Protein AF-A0A7Y0SPV7-F1 (afdb_monomer_lite)

Organism: Vibrio parahaemolyticus (NCBI:txid670)

Foldseek 3Di:
DVVVCCVVVNDPPPDDCPDPVNVVVVLLVVLLVCLVPVDDEPQQWHQDPLGATWGADNPPRDTDPPDADPSCNRQSNSVVVVGDRDDDDDDPDDDDPVRVQVVDPDDD

Sequence (108 aa):
VEELLVKNGLMEEGDTLYSPTNISMLHHVNAALRAHVLFERNVDYIVTDEGEVVIVDEHTGRTMPGRRWSEGLHQAVEAKEGVKIQNENQTLASITFQNYFRLYEKLS

Radius of gyration: 19.44 Å; chains: 1; bounding box: 38×53×41 Å

Secondary structure (DSSP, 8-state):
-HHHHHHTTSS-TT--TTSGGGHHHHHHHHHHHHHHHT--BTTTEEE-TTS-EEEEPTTT--EETT---TTTHHHHHHHHTTPPPPPP--------HHHHHTTSS---

pLDDT: mean 88.66, std 5.95, range [68.5, 95.31]

Structure (mmCIF, N/CA/C/O backbone):
data_AF-A0A7Y0SPV7-F1
#
_entry.id   AF-A0A7Y0SPV7-F1
#
loop_
_atom_site.group_PDB
_atom_site.id
_atom_site.type_symbol
_atom_site.label_atom_id
_atom_site.label_alt_id
_atom_site.label_comp_id
_atom_site.label_asym_id
_atom_site.label_entity_id
_atom_site.label_seq_id
_atom_site.pdbx_PDB_ins_code
_atom_site.Cartn_x
_atom_site.Cartn_y
_atom_site.Cartn_z
_atom_site.occupancy
_atom_site.B_iso_or_equiv
_atom_site.auth_seq_id
_atom_site.auth_comp_id
_atom_site.auth_asym_id
_atom_site.auth_atom_id
_atom_site.pdbx_PDB_model_num
ATOM 1 N N . VAL A 1 1 ? -7.628 12.216 12.191 1.00 78.19 1 VAL A N 1
ATOM 2 C CA . VAL A 1 1 ? -7.838 11.047 11.298 1.00 78.19 1 VAL A CA 1
ATOM 3 C C . VAL A 1 1 ? -8.890 10.116 11.874 1.00 78.19 1 VAL A C 1
ATOM 5 O O . VAL A 1 1 ? -9.833 9.816 11.163 1.00 78.19 1 VAL A O 1
ATOM 8 N N . GLU A 1 2 ? -8.802 9.743 13.151 1.00 82.75 2 GLU A N 1
ATOM 9 C CA . GLU A 1 2 ? -9.795 8.885 13.828 1.00 82.75 2 GLU A CA 1
ATOM 10 C C . GLU A 1 2 ? -11.228 9.431 13.748 1.00 82.75 2 GLU A C 1
ATOM 12 O O . GLU A 1 2 ? -12.109 8.737 13.259 1.00 82.75 2 GLU A O 1
ATOM 17 N N . GLU A 1 3 ? -11.448 10.712 14.068 1.00 84.50 3 GLU A N 1
ATOM 18 C CA . GLU A 1 3 ? -12.769 11.356 13.916 1.00 84.50 3 GLU A CA 1
ATOM 19 C C . GLU A 1 3 ? -13.330 11.265 12.485 1.00 84.50 3 GLU A C 1
ATOM 21 O O . GLU A 1 3 ? -14.528 11.084 12.279 1.00 84.50 3 GLU A O 1
ATOM 26 N N . LEU A 1 4 ? -12.457 11.371 11.477 1.00 85.00 4 LEU A N 1
ATOM 27 C CA . LEU A 1 4 ? -12.832 11.238 10.069 1.00 85.00 4 LEU A CA 1
ATOM 28 C C . LEU A 1 4 ? -13.225 9.797 9.732 1.00 85.00 4 LEU A C 1
ATOM 30 O O . LEU A 1 4 ? -14.169 9.595 8.975 1.00 85.00 4 LEU A O 1
ATOM 34 N N . LEU A 1 5 ? -12.526 8.806 10.285 1.00 85.06 5 LEU A N 1
ATOM 35 C CA . LEU A 1 5 ? -12.833 7.391 10.077 1.00 85.06 5 LEU A CA 1
ATOM 36 C C . LEU A 1 5 ? -14.168 7.013 10.722 1.00 85.06 5 LEU A C 1
ATOM 38 O O . LEU A 1 5 ? -14.994 6.384 10.065 1.00 85.06 5 LEU A O 1
ATOM 42 N N . VAL A 1 6 ? -14.420 7.482 11.946 1.00 86.56 6 VAL A N 1
ATOM 43 C CA . VAL A 1 6 ? -15.70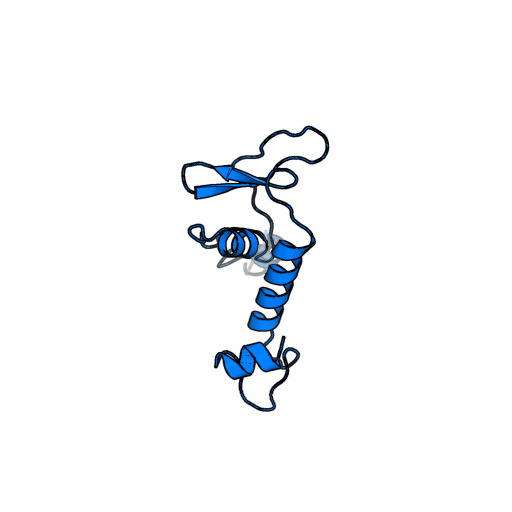3 7.301 12.641 1.00 86.56 6 VAL A CA 1
ATOM 44 C C . VAL A 1 6 ? -16.840 7.952 11.851 1.00 86.56 6 VAL A C 1
ATOM 46 O O . VAL A 1 6 ? -17.844 7.310 11.554 1.00 86.56 6 VAL A O 1
ATOM 49 N N . LYS A 1 7 ? -16.655 9.198 11.392 1.00 87.50 7 LYS A N 1
ATOM 50 C CA . LYS A 1 7 ? -17.661 9.912 10.588 1.00 87.50 7 LYS A CA 1
ATOM 51 C C . LYS A 1 7 ? -18.014 9.197 9.278 1.00 87.50 7 LYS A C 1
ATOM 53 O O . LYS A 1 7 ? -19.143 9.313 8.810 1.00 87.50 7 LYS A O 1
ATOM 58 N N . ASN A 1 8 ? -17.058 8.492 8.674 1.00 86.56 8 ASN A N 1
ATOM 59 C CA . ASN A 1 8 ? -17.271 7.721 7.446 1.00 86.56 8 ASN A CA 1
ATOM 60 C C . ASN A 1 8 ? -17.722 6.270 7.711 1.00 86.56 8 ASN A C 1
ATOM 62 O O . ASN A 1 8 ? -17.833 5.496 6.764 1.00 86.56 8 ASN A O 1
ATOM 66 N N . GLY A 1 9 ? -17.985 5.893 8.969 1.00 84.62 9 GLY A N 1
ATOM 67 C CA . GLY A 1 9 ? -18.444 4.552 9.343 1.00 84.62 9 GLY A CA 1
ATOM 68 C C . GLY A 1 9 ? -17.380 3.461 9.201 1.00 84.62 9 GLY A C 1
ATOM 69 O O . GLY A 1 9 ? -17.719 2.286 9.106 1.00 84.62 9 GLY A O 1
ATOM 70 N N . LEU A 1 10 ? -16.100 3.841 9.154 1.00 82.94 10 LEU A N 1
ATOM 71 C CA . LEU A 1 10 ? -14.965 2.920 9.034 1.00 82.94 10 LEU A CA 1
ATOM 72 C C . LEU A 1 10 ? -14.437 2.449 10.402 1.00 82.94 10 LEU A C 1
ATOM 74 O O . LEU A 1 10 ? -13.592 1.563 10.450 1.00 82.94 10 LEU A O 1
ATOM 78 N N . MET A 1 11 ? -14.909 3.045 11.501 1.00 85.00 11 MET A N 1
ATOM 79 C CA . MET A 1 11 ? -14.525 2.722 12.879 1.00 85.00 11 MET A CA 1
ATOM 80 C C . MET A 1 11 ? -15.682 3.027 13.837 1.00 85.00 11 MET A C 1
ATOM 82 O O . MET A 1 11 ? -16.467 3.939 13.570 1.00 85.00 11 MET A O 1
ATOM 86 N N . GLU A 1 12 ? -15.792 2.276 14.934 1.00 82.69 12 GLU A N 1
ATOM 87 C CA . GLU A 1 12 ? -16.828 2.481 15.954 1.00 82.69 12 GLU A CA 1
ATOM 88 C C . GLU A 1 12 ? -16.547 3.707 16.839 1.00 82.69 12 GLU A C 1
ATOM 90 O O . GLU A 1 12 ? -15.397 4.082 17.086 1.00 82.69 12 GLU A O 1
ATOM 95 N N . GLU A 1 13 ? -17.612 4.337 17.341 1.00 76.12 13 GLU A N 1
ATOM 96 C CA . GLU A 1 13 ? -17.501 5.447 18.289 1.00 76.12 13 GLU A CA 1
ATOM 97 C C . GLU A 1 13 ? -16.892 4.967 19.616 1.00 76.12 13 GLU A C 1
ATOM 99 O O . GLU A 1 13 ? -17.453 4.120 20.308 1.00 76.12 13 GLU A O 1
ATOM 104 N N . GLY A 1 14 ? -15.741 5.539 19.985 1.00 77.94 14 GLY A N 1
ATOM 105 C CA . GLY A 1 14 ? -15.015 5.203 21.215 1.00 77.94 14 GLY A CA 1
ATOM 106 C C . GLY A 1 14 ? -13.918 4.148 21.048 1.00 77.94 14 GLY A C 1
ATOM 107 O O . GLY A 1 14 ? -13.206 3.878 22.017 1.00 77.94 14 GLY A O 1
ATOM 108 N N . ASP A 1 15 ? -13.743 3.591 19.846 1.00 80.94 15 ASP A N 1
ATOM 109 C CA . ASP A 1 15 ? -12.602 2.735 19.514 1.00 80.94 15 ASP A CA 1
ATOM 110 C C . ASP A 1 15 ? -11.384 3.575 19.072 1.00 80.94 15 ASP A C 1
ATOM 112 O O . ASP A 1 15 ? -11.496 4.757 18.740 1.00 80.94 15 ASP A O 1
ATOM 116 N N . THR A 1 16 ? -10.195 2.973 19.096 1.00 85.00 16 THR A N 1
ATOM 117 C CA . THR A 1 16 ? -8.928 3.630 18.734 1.00 85.00 16 THR A CA 1
ATOM 118 C C . THR A 1 16 ? -8.236 2.893 17.593 1.00 85.00 16 THR A C 1
ATOM 120 O O . THR A 1 16 ? -8.370 1.674 17.451 1.00 85.00 16 THR A O 1
ATOM 123 N N . LEU A 1 17 ? -7.410 3.591 16.806 1.00 81.12 17 LEU A N 1
ATOM 124 C CA . LEU A 1 17 ? -6.629 2.948 15.737 1.00 81.12 17 LEU A CA 1
ATOM 125 C C . LEU A 1 17 ? -5.638 1.893 16.240 1.00 81.12 17 LEU A C 1
ATOM 127 O O . LEU A 1 17 ? -5.236 1.015 15.482 1.00 81.12 17 LEU A O 1
ATOM 131 N N . TYR A 1 18 ? -5.228 1.986 17.503 1.00 85.06 18 TYR A N 1
ATOM 132 C CA . TYR A 1 18 ? -4.277 1.062 18.119 1.00 85.06 18 TYR A CA 1
ATOM 133 C C . TYR A 1 18 ? -4.941 -0.182 18.721 1.00 85.06 18 TYR A C 1
ATOM 135 O O . TYR A 1 18 ? -4.245 -1.053 19.245 1.00 85.06 18 TYR A O 1
ATOM 143 N N . SER A 1 19 ? -6.269 -0.286 18.644 1.00 86.94 19 SER A N 1
ATOM 144 C CA . SER A 1 19 ? -6.992 -1.486 19.054 1.00 86.94 19 SER A CA 1
ATOM 145 C C . SER A 1 19 ? -6.616 -2.685 18.167 1.00 86.94 19 SER A C 1
ATOM 147 O O . SER A 1 19 ? -6.446 -2.516 16.954 1.00 86.94 19 SER A O 1
ATOM 149 N N . PRO A 1 20 ? -6.510 -3.915 18.713 1.00 83.38 20 PRO A N 1
ATOM 150 C CA . PRO A 1 20 ? -6.192 -5.112 17.933 1.00 83.38 20 PRO A CA 1
ATOM 151 C C . PRO A 1 20 ? -7.130 -5.363 16.744 1.00 83.38 20 PRO A C 1
ATOM 153 O O . PRO A 1 20 ? -6.708 -5.917 15.731 1.00 83.38 20 PRO A O 1
ATOM 156 N N . THR A 1 21 ? -8.389 -4.932 16.849 1.00 84.00 21 THR A N 1
ATOM 157 C CA . THR A 1 21 ? -9.399 -5.010 15.782 1.00 84.00 21 THR A CA 1
ATOM 158 C C . THR A 1 21 ? -9.066 -4.112 14.590 1.00 84.00 21 THR A C 1
ATOM 160 O O . THR A 1 21 ? -9.393 -4.457 13.456 1.00 84.00 21 THR A O 1
ATOM 163 N N . ASN A 1 22 ? -8.348 -3.009 14.820 1.00 85.94 22 ASN A N 1
ATOM 164 C CA . ASN A 1 22 ? -8.091 -1.961 13.832 1.00 85.94 22 ASN A CA 1
ATOM 165 C C . ASN A 1 22 ? -6.670 -1.991 13.252 1.00 85.94 22 ASN A C 1
ATOM 167 O O . ASN A 1 22 ? -6.316 -1.108 12.474 1.00 85.94 22 ASN A O 1
ATOM 171 N N . ILE A 1 23 ? -5.859 -3.013 13.556 1.00 86.62 23 ILE A N 1
ATOM 172 C CA . ILE A 1 23 ? -4.462 -3.106 13.086 1.00 86.62 23 ILE A CA 1
ATOM 173 C C . ILE A 1 23 ? -4.367 -3.018 11.554 1.00 86.62 23 ILE A C 1
ATOM 175 O O . ILE A 1 23 ? -3.503 -2.319 11.024 1.00 86.62 23 ILE A O 1
ATOM 179 N N . SER A 1 24 ? -5.271 -3.684 10.827 1.00 87.06 24 SER A N 1
ATOM 180 C CA . SER A 1 24 ? -5.313 -3.608 9.359 1.00 87.06 24 SER A CA 1
ATOM 181 C C . SER A 1 24 ? -5.656 -2.196 8.872 1.00 87.06 24 SER A C 1
ATOM 183 O O . SER A 1 24 ? -5.004 -1.683 7.963 1.00 87.06 24 SER A O 1
ATOM 185 N N . MET A 1 25 ? -6.615 -1.525 9.515 1.00 88.19 25 MET A N 1
ATOM 186 C CA . MET A 1 25 ? -6.974 -0.146 9.179 1.00 88.19 25 MET A CA 1
ATOM 187 C C . MET A 1 25 ? -5.814 0.817 9.451 1.00 88.19 25 MET A C 1
ATOM 189 O O . MET A 1 25 ? -5.484 1.636 8.596 1.00 88.19 25 MET A O 1
ATOM 193 N N . LEU A 1 26 ? -5.147 0.682 10.598 1.00 90.19 26 LEU A N 1
ATOM 194 C CA . LEU A 1 26 ? -3.953 1.451 10.938 1.00 90.19 26 LEU A CA 1
ATOM 195 C C . LEU A 1 26 ? -2.849 1.263 9.890 1.00 90.19 26 LEU A C 1
ATOM 197 O O . LEU A 1 26 ? -2.214 2.239 9.485 1.00 90.19 26 LEU A O 1
ATOM 201 N N . HIS A 1 27 ? -2.635 0.032 9.420 1.00 90.81 27 HIS A N 1
ATOM 202 C CA . HIS A 1 27 ? -1.668 -0.256 8.364 1.00 90.81 27 HIS A CA 1
AT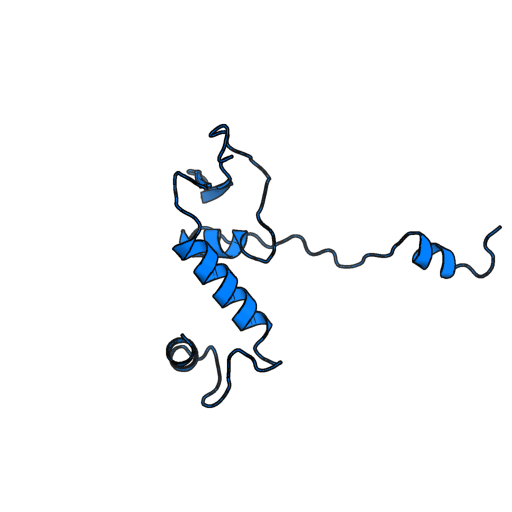OM 203 C C . HIS A 1 27 ? -2.014 0.479 7.060 1.00 90.81 27 HIS A C 1
ATOM 205 O O . HIS A 1 27 ? -1.166 1.189 6.516 1.00 90.81 27 HIS A O 1
ATOM 211 N N . HIS A 1 28 ? -3.268 0.405 6.606 1.00 90.69 28 HIS A N 1
ATOM 212 C CA . HIS A 1 28 ? -3.716 1.109 5.401 1.00 90.69 28 HIS A CA 1
ATOM 213 C C . HIS A 1 28 ? -3.621 2.633 5.526 1.00 90.69 28 HIS A C 1
ATOM 215 O O . HIS A 1 28 ? -3.155 3.294 4.599 1.00 90.69 28 HIS A O 1
ATOM 221 N N . VAL A 1 29 ? -4.004 3.202 6.672 1.00 91.56 29 VAL A N 1
ATOM 222 C CA . VAL A 1 29 ? -3.898 4.647 6.933 1.00 91.56 29 VAL A CA 1
ATOM 223 C C . VAL A 1 29 ? -2.439 5.099 6.894 1.00 91.56 29 VAL A C 1
ATOM 225 O O . VAL A 1 29 ? -2.124 6.106 6.259 1.00 91.56 29 VAL A O 1
ATOM 228 N N . ASN A 1 30 ? -1.530 4.346 7.517 1.00 92.75 30 ASN A N 1
ATOM 229 C CA . ASN A 1 30 ? -0.101 4.651 7.480 1.00 92.75 30 ASN A CA 1
ATOM 230 C C . ASN A 1 30 ? 0.472 4.555 6.060 1.00 92.75 30 ASN A C 1
ATOM 232 O O . ASN A 1 30 ? 1.239 5.429 5.653 1.00 92.75 30 ASN A O 1
ATOM 236 N N . ALA A 1 31 ? 0.090 3.535 5.288 1.00 94.12 31 ALA A N 1
ATOM 237 C CA . ALA A 1 31 ? 0.502 3.400 3.892 1.00 94.12 31 ALA A CA 1
ATOM 238 C C . ALA A 1 31 ? -0.017 4.567 3.033 1.00 94.12 31 ALA A C 1
ATOM 240 O O . ALA A 1 31 ? 0.755 5.154 2.276 1.00 94.12 31 ALA A O 1
ATOM 241 N N . ALA A 1 32 ? -1.281 4.966 3.213 1.00 93.00 32 ALA A N 1
ATOM 242 C CA . ALA A 1 32 ? -1.884 6.110 2.532 1.00 93.00 32 ALA A CA 1
ATOM 243 C C . ALA A 1 32 ? -1.160 7.421 2.857 1.00 93.00 32 ALA A C 1
ATOM 245 O O . ALA A 1 32 ? -0.777 8.159 1.951 1.00 93.00 32 ALA A O 1
ATOM 246 N N . LEU A 1 33 ? -0.893 7.695 4.136 1.00 93.81 33 LEU A N 1
ATOM 247 C CA . LEU A 1 33 ? -0.156 8.893 4.546 1.00 93.81 33 LEU A CA 1
ATOM 248 C C . LEU A 1 33 ? 1.249 8.930 3.938 1.00 93.81 33 LEU A C 1
ATOM 250 O O . LEU A 1 33 ? 1.664 9.964 3.416 1.00 93.81 33 LEU A O 1
ATOM 254 N N . ARG A 1 34 ? 1.962 7.797 3.943 1.00 94.62 34 ARG A N 1
ATOM 255 C CA . ARG A 1 34 ? 3.278 7.689 3.301 1.00 94.62 34 ARG A CA 1
ATOM 256 C C . ARG A 1 34 ? 3.188 7.947 1.799 1.00 94.62 34 ARG A C 1
ATOM 258 O O . ARG A 1 34 ? 3.951 8.765 1.304 1.00 94.62 34 ARG A O 1
ATOM 265 N N . ALA A 1 35 ? 2.246 7.321 1.095 1.00 95.06 35 ALA A N 1
ATOM 266 C CA . ALA A 1 35 ? 2.025 7.534 -0.337 1.00 95.06 35 ALA A CA 1
ATOM 267 C C . ALA A 1 35 ? 1.697 8.999 -0.681 1.00 95.06 35 ALA A C 1
ATOM 269 O O . ALA A 1 35 ? 2.108 9.505 -1.725 1.00 95.06 35 ALA A O 1
ATOM 270 N N . HIS A 1 36 ? 0.963 9.697 0.187 1.00 93.81 36 HIS A N 1
ATOM 271 C CA . HIS A 1 36 ? 0.599 11.097 -0.025 1.00 93.81 36 HIS A CA 1
ATOM 272 C C . HIS A 1 36 ? 1.734 12.081 0.264 1.00 93.81 36 HIS A C 1
ATOM 274 O O . HIS A 1 36 ? 1.854 13.063 -0.463 1.00 93.81 36 HIS A O 1
ATOM 280 N N . VAL A 1 37 ? 2.527 11.846 1.313 1.00 93.94 37 VAL A N 1
ATOM 281 C CA . VAL A 1 37 ? 3.513 12.823 1.810 1.00 93.94 37 VAL A CA 1
ATOM 282 C C . VAL A 1 37 ? 4.928 12.544 1.312 1.00 93.94 37 VAL A C 1
ATOM 284 O O . VAL A 1 37 ? 5.675 13.484 1.075 1.00 93.94 37 VAL A O 1
ATOM 287 N N . LEU A 1 38 ? 5.314 11.273 1.190 1.00 93.81 38 LEU A N 1
ATOM 288 C CA . LEU A 1 38 ? 6.698 10.881 0.901 1.00 93.81 38 LEU A CA 1
ATOM 289 C C . LEU A 1 38 ? 6.948 10.537 -0.566 1.00 93.81 38 LEU A C 1
ATOM 291 O O . LEU A 1 38 ? 8.106 10.444 -0.945 1.00 93.81 38 LEU A O 1
ATOM 295 N N . PHE A 1 39 ? 5.896 10.296 -1.351 1.00 93.88 39 PHE A N 1
ATOM 296 C CA . PHE A 1 39 ? 6.018 9.889 -2.749 1.00 93.88 39 PHE A CA 1
ATOM 297 C C . PHE A 1 39 ? 5.348 10.909 -3.659 1.00 93.88 39 PHE A C 1
ATOM 299 O O . PHE A 1 39 ? 4.144 11.166 -3.549 1.00 93.88 39 PHE A O 1
ATOM 306 N N . GLU A 1 40 ? 6.116 11.456 -4.590 1.00 93.44 40 GLU A N 1
ATOM 307 C CA . GLU A 1 40 ? 5.689 12.484 -5.525 1.00 93.44 40 GLU A CA 1
ATOM 308 C C . GLU A 1 40 ? 5.619 11.950 -6.962 1.00 93.44 40 GLU A C 1
ATOM 310 O O . GLU A 1 40 ? 6.490 11.224 -7.457 1.00 93.44 40 GLU A O 1
ATOM 315 N N . ARG A 1 41 ? 4.543 12.332 -7.656 1.00 92.88 41 ARG A N 1
ATOM 316 C CA . ARG A 1 41 ? 4.323 11.976 -9.055 1.00 92.88 41 ARG A CA 1
ATOM 317 C C . ARG A 1 41 ? 5.323 12.712 -9.949 1.00 92.88 41 ARG A C 1
ATOM 319 O O . ARG A 1 41 ? 5.518 13.913 -9.813 1.00 92.88 41 ARG A O 1
ATOM 326 N N . ASN A 1 42 ? 5.865 12.000 -10.933 1.00 91.00 42 ASN A N 1
ATOM 327 C CA . ASN A 1 42 ? 6.928 12.421 -11.854 1.00 91.00 42 ASN A CA 1
ATOM 328 C C . ASN A 1 42 ? 8.323 12.566 -11.223 1.00 91.00 42 ASN A C 1
ATOM 330 O O . ASN A 1 42 ? 9.242 12.997 -11.917 1.00 91.00 42 ASN A O 1
ATOM 334 N N . VAL A 1 43 ? 8.489 12.185 -9.953 1.00 91.62 43 VAL A N 1
ATOM 335 C CA . VAL A 1 43 ? 9.793 12.122 -9.276 1.00 91.62 43 VAL A CA 1
ATOM 336 C C . VAL A 1 43 ? 10.068 10.683 -8.851 1.00 91.62 43 VAL A C 1
ATOM 338 O O . VAL A 1 43 ? 10.945 10.040 -9.419 1.00 91.62 43 VAL A O 1
ATOM 341 N N . ASP A 1 44 ? 9.259 10.145 -7.935 1.00 93.62 44 ASP A N 1
ATOM 342 C CA . ASP A 1 44 ? 9.437 8.788 -7.400 1.00 93.62 44 ASP A CA 1
ATOM 343 C C . ASP A 1 44 ? 8.726 7.720 -8.240 1.00 93.62 44 ASP A C 1
ATOM 345 O O . ASP A 1 44 ? 9.099 6.544 -8.255 1.00 93.62 44 ASP A O 1
ATOM 349 N N . TYR A 1 45 ? 7.660 8.118 -8.933 1.00 94.81 45 TYR A N 1
ATOM 350 C CA . TYR A 1 45 ? 6.897 7.259 -9.830 1.00 94.81 45 TYR A CA 1
ATOM 351 C C . TYR A 1 45 ? 6.227 8.046 -10.940 1.00 94.81 45 TYR A C 1
ATOM 353 O O . TYR A 1 45 ? 5.985 9.247 -10.837 1.00 94.81 45 TYR A O 1
ATOM 361 N N . ILE A 1 46 ? 5.857 7.328 -11.989 1.00 94.44 46 ILE A N 1
ATOM 362 C CA . ILE A 1 46 ? 5.009 7.819 -13.066 1.00 94.44 46 ILE A CA 1
ATOM 363 C C . ILE A 1 46 ? 3.755 6.955 -13.162 1.00 94.44 46 ILE A C 1
ATOM 365 O O . ILE A 1 46 ? 3.757 5.789 -12.768 1.00 94.44 46 ILE A O 1
ATOM 369 N N . VAL A 1 47 ? 2.688 7.540 -13.696 1.00 94.06 47 VAL A N 1
ATOM 370 C CA . VAL A 1 47 ? 1.464 6.819 -14.054 1.00 94.06 47 VAL A CA 1
ATOM 371 C C . VAL A 1 47 ? 1.430 6.730 -15.573 1.00 94.06 47 VAL A C 1
ATOM 373 O O . VAL A 1 47 ? 1.503 7.766 -16.235 1.00 94.06 47 VAL A O 1
ATOM 376 N N . THR A 1 48 ? 1.382 5.516 -16.117 1.00 90.69 48 THR A N 1
ATOM 377 C CA . THR A 1 48 ? 1.306 5.288 -17.566 1.00 90.69 48 THR A CA 1
ATOM 378 C C . THR A 1 48 ? -0.090 5.609 -18.102 1.00 90.69 48 THR A C 1
ATOM 380 O O . THR A 1 48 ? -1.059 5.661 -17.344 1.00 90.69 48 THR A O 1
ATOM 383 N N . ASP A 1 49 ? -0.216 5.781 -19.421 1.00 87.56 49 ASP A N 1
ATOM 384 C CA . ASP A 1 49 ? -1.515 6.008 -20.080 1.00 87.56 49 ASP A CA 1
ATOM 385 C C . ASP A 1 49 ? -2.488 4.827 -19.896 1.00 87.56 49 ASP A C 1
ATOM 387 O O . ASP A 1 49 ? -3.706 4.992 -19.932 1.00 87.56 49 ASP A O 1
ATOM 391 N N . GLU A 1 50 ? -1.945 3.634 -19.652 1.00 85.31 50 GLU A N 1
ATOM 392 C CA . GLU A 1 50 ? -2.679 2.401 -19.339 1.00 85.31 50 GLU A CA 1
ATOM 393 C C . GLU A 1 50 ? -3.167 2.359 -17.877 1.00 85.31 50 GLU A C 1
ATOM 395 O O . GLU A 1 50 ? -3.916 1.459 -17.495 1.00 85.31 50 GLU A O 1
ATOM 400 N N . GLY A 1 51 ? -2.781 3.348 -17.062 1.00 87.44 51 GLY A N 1
ATOM 401 C CA . GLY A 1 51 ? -3.167 3.472 -15.659 1.00 87.44 51 GLY A CA 1
ATOM 402 C C . GLY A 1 51 ? -2.311 2.647 -14.698 1.00 87.44 51 GLY A C 1
ATOM 403 O O . GLY A 1 51 ? -2.783 2.318 -13.613 1.00 87.44 51 GLY A O 1
ATOM 404 N N . GLU A 1 52 ? -1.074 2.299 -15.061 1.00 90.50 52 GLU A N 1
ATOM 405 C CA . GLU A 1 52 ? -0.157 1.563 -14.183 1.00 90.50 52 GLU A CA 1
ATOM 406 C C . GLU A 1 52 ? 0.835 2.499 -13.483 1.00 90.50 52 GLU A C 1
ATOM 408 O O . GLU A 1 52 ? 1.374 3.430 -14.086 1.00 90.50 52 GLU A O 1
ATOM 413 N N . VAL A 1 53 ? 1.110 2.233 -12.202 1.00 93.50 53 VAL A N 1
ATOM 414 C CA . VAL A 1 53 ? 2.124 2.957 -11.424 1.00 93.50 53 VAL A CA 1
ATOM 415 C C . VAL A 1 53 ? 3.487 2.308 -11.650 1.00 93.50 53 VAL A C 1
ATOM 417 O O . VAL A 1 53 ? 3.714 1.162 -11.262 1.00 93.50 53 VAL A O 1
ATOM 420 N N . VAL A 1 54 ? 4.424 3.055 -12.232 1.00 93.69 54 VAL A N 1
ATOM 421 C CA . VAL A 1 54 ? 5.794 2.593 -12.487 1.00 93.69 54 VAL A CA 1
ATOM 422 C C . VAL A 1 54 ? 6.775 3.397 -11.648 1.00 93.69 54 VAL A C 1
ATOM 424 O O . VAL A 1 54 ? 6.813 4.623 -11.716 1.00 93.69 54 VAL A O 1
ATOM 427 N N . ILE A 1 55 ? 7.593 2.691 -10.869 1.00 94.44 55 ILE A N 1
ATOM 428 C CA . ILE A 1 55 ? 8.590 3.297 -9.983 1.00 94.44 55 ILE A CA 1
ATOM 429 C C . ILE A 1 55 ? 9.744 3.857 -10.818 1.00 94.44 55 ILE A C 1
ATOM 431 O O . ILE A 1 55 ? 10.216 3.204 -11.753 1.00 94.44 55 ILE A O 1
ATOM 435 N N . VAL A 1 56 ? 10.219 5.042 -10.449 1.00 94.00 56 VAL A N 1
ATOM 436 C CA . VAL A 1 56 ? 11.410 5.669 -11.018 1.00 94.00 56 VAL A CA 1
ATOM 437 C C . VAL A 1 56 ? 12.573 5.495 -10.044 1.00 94.00 56 VAL A C 1
ATOM 439 O O . VAL A 1 56 ? 12.433 5.646 -8.834 1.00 94.00 56 VAL A O 1
ATOM 442 N N . ASP A 1 57 ? 13.731 5.105 -10.564 1.00 93.06 57 ASP A N 1
ATOM 443 C CA . ASP A 1 57 ? 14.965 5.022 -9.791 1.00 93.06 57 ASP A CA 1
ATOM 444 C C . ASP A 1 57 ? 15.514 6.432 -9.509 1.00 93.06 57 ASP A C 1
ATOM 446 O O . ASP A 1 57 ? 15.805 7.181 -10.439 1.00 93.06 57 ASP A O 1
ATOM 450 N N . GLU A 1 58 ? 15.691 6.774 -8.232 1.00 89.19 58 GLU A N 1
ATOM 451 C CA . GLU A 1 58 ? 16.132 8.105 -7.779 1.00 89.19 58 GLU A CA 1
ATOM 452 C C . GLU A 1 58 ? 17.523 8.507 -8.306 1.00 89.19 58 GLU A C 1
ATOM 454 O O . GLU A 1 58 ? 17.788 9.683 -8.543 1.00 89.19 58 GLU A O 1
ATOM 459 N N . HIS A 1 59 ? 18.425 7.546 -8.528 1.00 88.94 59 HIS A N 1
ATOM 460 C CA . HIS A 1 59 ? 19.807 7.838 -8.922 1.00 88.94 59 HIS A CA 1
ATOM 461 C C . HIS A 1 59 ? 19.957 7.979 -10.436 1.00 88.94 59 HIS A C 1
ATOM 463 O O . HIS A 1 59 ? 20.796 8.741 -10.916 1.00 88.94 59 HIS A O 1
ATOM 469 N N . THR A 1 60 ? 19.189 7.200 -11.200 1.00 89.81 60 THR A N 1
ATOM 470 C CA . THR A 1 60 ? 19.343 7.109 -12.660 1.00 89.81 60 THR A CA 1
ATOM 471 C C . THR A 1 60 ? 18.183 7.703 -13.449 1.00 89.81 60 THR A C 1
ATOM 473 O O . THR A 1 60 ? 18.310 7.869 -14.663 1.00 89.81 60 THR A O 1
ATOM 476 N N . GLY A 1 61 ? 17.050 7.986 -12.801 1.00 88.19 61 GLY A N 1
ATOM 477 C CA . GLY A 1 61 ? 15.811 8.421 -13.449 1.00 88.19 61 GLY A CA 1
ATOM 478 C C . GLY A 1 61 ? 15.178 7.350 -14.342 1.00 88.19 61 GLY A C 1
ATOM 479 O O . GLY A 1 61 ? 14.297 7.652 -15.146 1.00 88.19 61 GLY A O 1
ATOM 480 N N . ARG A 1 62 ? 15.642 6.095 -14.264 1.00 91.50 62 ARG A 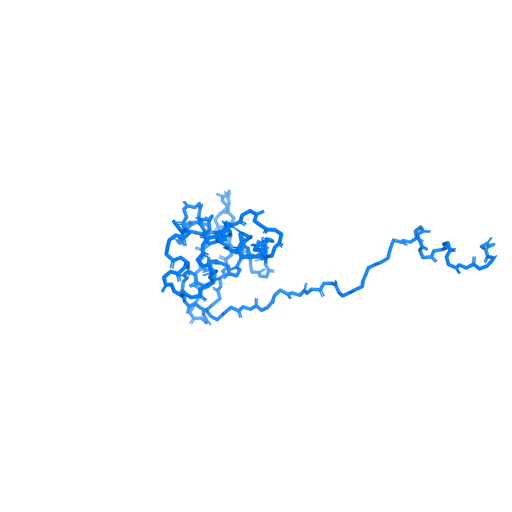N 1
ATOM 481 C CA . ARG A 1 62 ? 15.122 4.999 -15.088 1.00 91.50 62 ARG A CA 1
ATOM 482 C C . ARG A 1 62 ? 13.822 4.465 -14.511 1.00 91.50 62 ARG A C 1
ATOM 484 O O . ARG A 1 62 ? 13.699 4.271 -13.305 1.00 91.50 62 ARG A O 1
ATOM 491 N N . THR A 1 63 ? 12.880 4.153 -15.392 1.00 92.38 63 THR A N 1
ATOM 492 C CA . THR A 1 63 ? 11.658 3.443 -15.021 1.00 92.38 63 THR A CA 1
ATOM 493 C C . THR A 1 63 ? 11.975 1.979 -14.723 1.00 92.38 63 THR A C 1
ATOM 495 O O . THR A 1 63 ? 12.737 1.327 -15.439 1.00 92.38 63 THR A O 1
ATOM 498 N N . MET A 1 64 ? 11.395 1.454 -13.647 1.00 90.19 64 MET A N 1
ATOM 499 C CA . MET A 1 64 ? 11.548 0.066 -13.215 1.00 90.19 64 MET A CA 1
ATOM 500 C C . MET A 1 64 ? 10.215 -0.680 -13.362 1.00 90.19 64 MET A C 1
ATOM 502 O O . MET A 1 64 ? 9.508 -0.880 -12.368 1.00 90.19 64 MET A O 1
ATOM 506 N N . PRO A 1 65 ? 9.841 -1.088 -14.589 1.00 86.75 65 PRO A N 1
ATOM 507 C CA . PRO A 1 65 ? 8.606 -1.827 -14.813 1.00 86.75 65 PRO A CA 1
ATOM 508 C C . PRO A 1 65 ? 8.625 -3.162 -14.055 1.00 86.75 65 PRO A C 1
ATOM 510 O O . PRO A 1 65 ? 9.657 -3.826 -13.949 1.00 86.75 65 PRO A O 1
ATOM 513 N N . GLY A 1 66 ? 7.475 -3.545 -13.499 1.00 85.25 66 GLY A N 1
ATOM 514 C CA . GLY A 1 66 ? 7.303 -4.780 -12.726 1.00 85.25 66 GLY A CA 1
ATOM 515 C C . GLY A 1 66 ? 7.781 -4.718 -11.270 1.00 85.25 66 GLY A C 1
ATOM 516 O O . GLY A 1 66 ? 7.461 -5.618 -10.492 1.00 85.25 66 GLY A O 1
ATOM 517 N N . ARG A 1 67 ? 8.500 -3.666 -10.857 1.00 89.69 67 ARG A N 1
ATOM 518 C CA . ARG A 1 67 ? 8.850 -3.460 -9.447 1.00 89.69 67 ARG A CA 1
ATOM 519 C C . ARG A 1 67 ? 7.672 -2.823 -8.708 1.00 89.69 67 ARG A C 1
ATOM 521 O O . ARG A 1 67 ? 7.119 -1.828 -9.163 1.00 89.69 67 ARG A O 1
ATOM 528 N N . ARG A 1 68 ? 7.330 -3.368 -7.539 1.00 90.75 68 ARG A N 1
ATOM 529 C CA . ARG A 1 68 ? 6.293 -2.834 -6.640 1.00 90.75 68 ARG A CA 1
ATOM 530 C C . ARG A 1 68 ? 6.895 -2.548 -5.267 1.00 90.75 68 ARG A C 1
ATOM 532 O O . ARG A 1 68 ? 7.857 -3.203 -4.863 1.00 90.75 68 ARG A O 1
ATOM 539 N N . TRP A 1 69 ? 6.349 -1.558 -4.568 1.00 90.81 69 TRP A N 1
ATOM 540 C CA . TRP A 1 69 ? 6.673 -1.334 -3.161 1.00 90.81 69 TRP A CA 1
ATOM 541 C C . TRP A 1 69 ? 5.868 -2.287 -2.277 1.00 90.81 69 TRP A C 1
ATOM 543 O O . TRP A 1 69 ? 4.706 -2.554 -2.567 1.00 90.81 69 TRP A O 1
ATOM 553 N N . SER A 1 70 ? 6.487 -2.768 -1.203 1.00 88.81 70 SER A N 1
ATOM 554 C CA . SER A 1 70 ? 5.867 -3.675 -0.231 1.00 88.81 70 SER A CA 1
ATOM 555 C C . SER A 1 70 ? 4.991 -2.936 0.792 1.00 88.81 70 SER A C 1
ATOM 557 O O . SER A 1 70 ? 4.946 -1.703 0.802 1.00 88.81 70 SER A O 1
ATOM 559 N N . GLU A 1 71 ? 4.368 -3.692 1.705 1.00 86.00 71 GLU A N 1
ATOM 560 C CA . GLU A 1 71 ? 3.594 -3.173 2.848 1.00 86.00 71 GLU A CA 1
ATOM 561 C C . G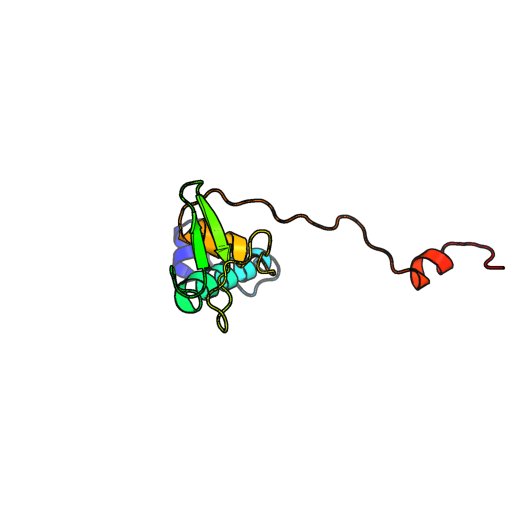LU A 1 71 ? 2.377 -2.339 2.411 1.00 86.00 71 GLU A C 1
ATOM 563 O O . GLU A 1 71 ? 2.105 -1.278 2.976 1.00 86.00 71 GLU A O 1
ATOM 568 N N . GLY A 1 72 ? 1.705 -2.750 1.327 1.00 89.00 72 GLY A N 1
ATOM 569 C CA . GLY A 1 72 ? 0.523 -2.061 0.802 1.00 89.00 72 GLY A CA 1
ATOM 570 C C . GLY A 1 72 ? 0.789 -0.648 0.268 1.00 89.00 72 GLY A C 1
ATOM 571 O O . GLY A 1 72 ? -0.142 0.037 -0.155 1.00 89.00 72 GLY A O 1
ATOM 572 N N . LEU A 1 73 ? 2.045 -0.186 0.248 1.00 93.44 73 LEU A N 1
ATOM 573 C CA . LEU A 1 73 ? 2.396 1.166 -0.183 1.00 93.44 73 LEU A CA 1
ATOM 574 C C . LEU A 1 73 ? 2.072 1.381 -1.662 1.00 93.44 73 LEU A C 1
ATOM 576 O O . LEU A 1 73 ? 1.579 2.438 -2.043 1.00 93.44 73 LEU A O 1
ATOM 580 N N . HIS A 1 74 ? 2.322 0.375 -2.496 1.00 93.06 74 HIS A N 1
ATOM 581 C CA . HIS A 1 74 ? 2.032 0.480 -3.919 1.00 93.06 74 HIS A CA 1
ATOM 582 C C . HIS A 1 74 ? 0.525 0.583 -4.181 1.00 93.06 74 HIS A C 1
ATOM 584 O O . HIS A 1 74 ? 0.103 1.433 -4.955 1.00 93.06 74 HIS A O 1
ATOM 590 N N . GLN A 1 75 ? -0.286 -0.180 -3.445 1.00 93.44 75 GLN A N 1
ATOM 591 C CA . GLN A 1 75 ? -1.747 -0.069 -3.489 1.00 93.44 75 GLN A CA 1
ATOM 592 C C . GLN A 1 75 ? -2.231 1.300 -2.997 1.00 93.44 75 GLN A C 1
ATOM 594 O O . GLN A 1 75 ? -3.177 1.860 -3.542 1.00 93.44 75 GLN A O 1
ATOM 599 N N . ALA A 1 76 ? -1.569 1.868 -1.988 1.00 94.44 76 ALA A N 1
ATOM 600 C CA . ALA A 1 76 ? -1.877 3.205 -1.498 1.00 94.44 76 ALA A CA 1
ATOM 601 C C . ALA A 1 76 ? -1.562 4.301 -2.534 1.00 94.44 76 ALA A C 1
ATOM 603 O O . ALA A 1 76 ? -2.334 5.248 -2.667 1.00 94.44 76 ALA A O 1
ATOM 604 N N . VAL A 1 77 ? -0.470 4.165 -3.298 1.00 95.06 77 VAL A N 1
ATOM 605 C CA . VAL A 1 77 ? -0.155 5.070 -4.420 1.00 95.06 77 VAL A CA 1
ATOM 606 C C . VAL A 1 77 ? -1.153 4.886 -5.568 1.00 95.06 77 VAL A C 1
ATOM 608 O O . VAL A 1 77 ? -1.645 5.875 -6.106 1.00 95.06 77 VAL A O 1
ATOM 611 N N . GLU A 1 78 ? -1.515 3.643 -5.898 1.00 94.50 78 GLU A N 1
ATOM 612 C CA . GLU A 1 78 ? -2.561 3.343 -6.885 1.00 94.50 78 GLU A CA 1
ATOM 613 C C . GLU A 1 78 ? -3.899 4.006 -6.496 1.00 94.50 78 GLU A C 1
ATOM 615 O O . GLU A 1 78 ? -4.526 4.689 -7.307 1.00 94.50 78 GLU A O 1
ATOM 620 N N . ALA A 1 79 ? -4.299 3.886 -5.225 1.00 93.50 79 ALA A N 1
ATOM 621 C CA . ALA A 1 79 ? -5.507 4.511 -4.691 1.00 93.50 79 ALA A CA 1
ATOM 622 C C . ALA A 1 79 ? -5.438 6.048 -4.715 1.00 93.50 79 ALA A C 1
ATOM 624 O O . ALA A 1 79 ? -6.417 6.698 -5.083 1.00 93.50 79 ALA A O 1
ATOM 625 N N . LYS A 1 80 ? -4.284 6.631 -4.361 1.00 94.38 80 LYS A N 1
ATOM 626 C CA . LYS A 1 80 ? -4.033 8.082 -4.399 1.00 94.38 80 LYS A CA 1
ATOM 627 C C . LYS A 1 80 ? -4.226 8.664 -5.800 1.00 94.38 80 LYS A C 1
ATOM 629 O O . LYS A 1 80 ? -4.810 9.735 -5.931 1.00 94.38 80 LYS A O 1
ATOM 634 N N . GLU A 1 81 ? -3.740 7.976 -6.830 1.00 93.75 81 GLU A N 1
ATOM 635 C CA . GLU A 1 81 ? -3.852 8.420 -8.228 1.00 93.75 81 GLU A CA 1
ATOM 636 C C . GLU A 1 81 ? -5.186 8.024 -8.884 1.00 93.75 81 GLU A C 1
ATOM 638 O O . GLU A 1 81 ? -5.433 8.368 -10.039 1.00 93.75 81 GLU A O 1
ATOM 643 N N . GLY A 1 82 ? -6.057 7.311 -8.160 1.00 91.69 82 GLY A N 1
ATOM 644 C CA . GLY A 1 82 ? -7.356 6.862 -8.661 1.00 91.69 82 GLY A CA 1
ATOM 645 C C . GLY A 1 82 ? -7.263 5.784 -9.742 1.00 91.69 82 GLY A C 1
ATOM 646 O O . GLY A 1 82 ? -8.205 5.616 -10.518 1.00 91.69 82 GLY A O 1
ATOM 647 N N . VAL A 1 83 ? -6.141 5.065 -9.816 1.00 92.94 83 VAL A N 1
ATOM 648 C CA . VAL A 1 83 ? -5.961 3.968 -10.769 1.00 92.94 83 VAL A CA 1
ATOM 649 C C . VAL A 1 83 ? -6.477 2.648 -10.200 1.00 92.94 83 VAL A C 1
ATOM 651 O O . VAL A 1 83 ? -6.797 2.523 -9.015 1.00 92.94 83 VAL A O 1
ATOM 654 N N . LYS A 1 84 ? -6.593 1.634 -11.061 1.00 90.69 84 LYS A N 1
ATOM 655 C CA . LYS A 1 84 ? -7.060 0.312 -10.646 1.00 90.69 84 LYS A CA 1
ATOM 656 C C . LYS A 1 84 ? -6.056 -0.310 -9.677 1.00 90.69 84 LYS A C 1
ATOM 658 O O . LYS A 1 84 ? -4.940 -0.636 -10.068 1.00 90.69 84 LYS A O 1
ATOM 663 N N . ILE A 1 85 ? -6.502 -0.543 -8.447 1.00 90.94 85 ILE A N 1
ATOM 664 C CA . ILE A 1 85 ? -5.694 -1.214 -7.431 1.00 90.94 85 ILE A CA 1
ATOM 665 C C . ILE A 1 85 ? -5.511 -2.673 -7.835 1.00 90.94 85 ILE A C 1
ATOM 667 O O . ILE A 1 85 ? -6.483 -3.411 -8.032 1.00 90.94 85 ILE A O 1
ATOM 671 N N . GLN A 1 86 ? -4.260 -3.089 -7.966 1.00 84.94 86 GLN A N 1
ATOM 672 C CA . GLN A 1 86 ? -3.919 -4.467 -8.285 1.00 84.94 86 GLN A CA 1
ATOM 673 C C . GLN A 1 86 ? -3.642 -5.215 -6.982 1.00 84.94 86 GLN A C 1
ATOM 675 O O . GLN A 1 86 ? -2.845 -4.770 -6.149 1.00 84.94 86 GLN A O 1
ATOM 680 N N . ASN A 1 87 ? -4.267 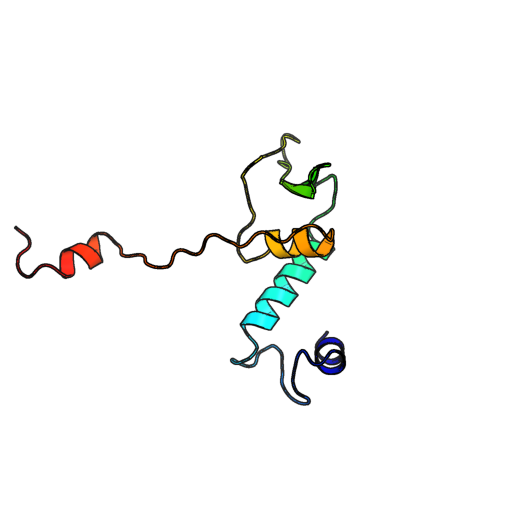-6.381 -6.815 1.00 79.56 87 ASN A N 1
ATOM 681 C CA . ASN A 1 87 ? -4.051 -7.205 -5.630 1.00 79.56 87 ASN A CA 1
ATOM 682 C C . ASN A 1 87 ? -2.570 -7.588 -5.504 1.00 79.56 87 ASN A C 1
ATOM 684 O O . ASN A 1 87 ? -1.897 -7.890 -6.495 1.00 79.56 87 ASN A O 1
ATOM 688 N N . GLU A 1 88 ? -2.051 -7.549 -4.279 1.00 72.12 88 GLU A N 1
ATOM 689 C CA . GLU A 1 88 ? -0.745 -8.127 -3.988 1.00 72.12 88 GLU A CA 1
ATOM 690 C C . GLU A 1 88 ? -0.824 -9.650 -4.134 1.00 72.12 88 GLU A C 1
ATOM 692 O O . GLU A 1 88 ? -1.793 -10.290 -3.716 1.00 72.12 88 GLU A O 1
ATOM 697 N N . ASN A 1 89 ? 0.215 -10.242 -4.724 1.00 72.44 89 ASN A N 1
ATOM 698 C CA . ASN A 1 89 ? 0.368 -11.689 -4.712 1.00 72.44 89 ASN A CA 1
ATOM 699 C C . ASN A 1 89 ? 0.733 -12.114 -3.288 1.00 72.44 89 ASN A C 1
ATOM 701 O O . ASN A 1 89 ? 1.863 -11.920 -2.844 1.00 72.44 89 ASN A O 1
ATOM 705 N N . GLN A 1 90 ? -0.233 -12.684 -2.574 1.00 70.12 90 GLN A N 1
ATOM 706 C CA . GLN A 1 90 ? -0.026 -13.178 -1.221 1.00 70.12 90 GLN A CA 1
ATOM 707 C C . GLN A 1 90 ? 0.550 -14.596 -1.253 1.00 70.12 90 GLN A C 1
ATOM 709 O O . GLN A 1 90 ? -0.024 -15.511 -1.846 1.00 70.12 90 GLN A O 1
ATOM 714 N N . THR A 1 91 ? 1.672 -14.804 -0.566 1.00 77.19 91 THR A N 1
ATOM 715 C CA . THR A 1 91 ? 2.195 -16.151 -0.316 1.00 77.19 91 THR A CA 1
ATOM 716 C C . THR A 1 91 ? 1.267 -16.873 0.661 1.00 77.19 91 THR A C 1
ATOM 718 O O . THR A 1 91 ? 1.271 -16.574 1.851 1.00 77.19 91 THR A O 1
ATOM 721 N N . LEU A 1 92 ? 0.471 -17.824 0.165 1.00 83.00 92 LEU A N 1
ATOM 722 C CA . LEU A 1 92 ? -0.502 -18.569 0.981 1.00 83.00 92 LEU A CA 1
ATOM 723 C C . LEU A 1 92 ? 0.149 -19.580 1.929 1.00 83.00 92 LEU A C 1
ATOM 725 O O . LEU A 1 92 ? -0.362 -19.846 3.012 1.00 83.00 92 LEU A O 1
ATOM 729 N N . ALA A 1 93 ? 1.268 -20.163 1.509 1.00 86.06 93 ALA A N 1
ATOM 730 C CA . ALA A 1 93 ? 2.006 -21.136 2.290 1.00 86.06 93 ALA A CA 1
ATOM 731 C C . ALA A 1 93 ? 3.501 -20.941 2.064 1.00 86.06 93 ALA A C 1
ATOM 733 O O . ALA A 1 93 ? 3.963 -20.802 0.931 1.00 86.06 93 ALA A O 1
ATOM 734 N N . SER A 1 94 ? 4.261 -20.955 3.152 1.00 90.75 94 SER A N 1
ATOM 735 C CA . SER A 1 94 ? 5.714 -20.991 3.116 1.00 90.75 94 SER A CA 1
ATOM 736 C C . SER A 1 94 ? 6.214 -21.965 4.176 1.00 90.75 94 SER A C 1
ATOM 738 O O . SER A 1 94 ? 5.642 -22.097 5.258 1.00 90.75 94 SER A O 1
ATOM 740 N N . ILE A 1 95 ? 7.280 -22.688 3.851 1.00 94.38 95 ILE A N 1
ATOM 741 C CA . ILE A 1 95 ? 7.989 -23.539 4.797 1.00 94.38 95 ILE A CA 1
ATOM 742 C C . ILE A 1 95 ? 9.477 -23.421 4.506 1.00 94.38 95 ILE A C 1
ATOM 744 O O . ILE A 1 95 ? 9.901 -23.397 3.351 1.00 94.38 95 ILE A O 1
ATOM 748 N N . THR A 1 96 ? 10.285 -23.310 5.553 1.00 95.31 96 THR A N 1
ATOM 749 C CA . THR A 1 96 ? 11.737 -23.351 5.395 1.00 95.31 96 THR A CA 1
ATOM 750 C C . THR A 1 96 ? 12.174 -24.787 5.143 1.00 95.31 96 THR A C 1
ATOM 752 O O . THR A 1 96 ? 11.570 -25.718 5.678 1.00 95.31 96 THR A O 1
ATOM 755 N N . PHE A 1 97 ? 13.250 -24.995 4.382 1.00 94.00 97 PHE A N 1
ATOM 756 C CA . PHE A 1 97 ? 13.771 -26.347 4.162 1.00 94.00 97 PHE A CA 1
ATOM 757 C C . PHE A 1 97 ? 14.051 -27.072 5.483 1.00 94.00 97 PHE A C 1
ATOM 759 O O . PHE A 1 97 ? 13.730 -28.247 5.619 1.00 94.00 97 PHE A O 1
ATOM 766 N N . GLN A 1 98 ? 14.561 -26.363 6.495 1.00 94.50 98 GLN A N 1
ATOM 767 C CA . GLN A 1 98 ? 14.822 -26.937 7.814 1.00 94.50 98 GLN A CA 1
ATOM 768 C C . GLN A 1 98 ? 13.545 -27.476 8.475 1.00 94.50 98 GLN A C 1
ATOM 770 O O . GLN A 1 98 ? 13.563 -28.576 9.021 1.00 94.50 98 GLN A O 1
ATOM 775 N N . ASN A 1 99 ? 12.439 -26.725 8.429 1.00 91.56 99 ASN A N 1
ATOM 776 C CA . ASN A 1 99 ? 11.165 -27.168 9.000 1.00 91.56 99 ASN A CA 1
ATOM 777 C C . ASN A 1 99 ? 10.493 -28.237 8.137 1.00 91.56 99 ASN A C 1
ATOM 779 O O . ASN A 1 99 ? 9.903 -29.162 8.683 1.00 91.56 99 ASN A O 1
ATOM 783 N N . TYR A 1 100 ? 10.632 -28.154 6.814 1.00 93.50 100 TYR A N 1
ATOM 784 C CA . TYR A 1 100 ? 10.126 -29.163 5.890 1.00 93.50 100 TYR A CA 1
ATOM 785 C C . TYR A 1 100 ? 10.775 -30.526 6.139 1.00 93.50 100 TYR A C 1
ATOM 787 O O . TYR A 1 100 ? 10.077 -31.524 6.278 1.00 93.50 100 TYR A O 1
ATOM 795 N N . PHE A 1 101 ? 12.099 -30.566 6.302 1.00 94.62 101 PHE A N 1
ATOM 796 C CA . PHE A 1 101 ? 12.807 -31.809 6.602 1.00 94.62 101 PHE A CA 1
ATOM 797 C C . PHE A 1 101 ? 12.462 -32.380 7.985 1.00 94.62 101 PHE A C 1
ATOM 799 O O . PHE A 1 101 ? 12.407 -33.595 8.137 1.00 94.62 101 PHE A O 1
ATOM 806 N N . ARG A 1 102 ? 12.129 -31.546 8.980 1.00 91.88 102 ARG A N 1
ATOM 807 C CA . ARG A 1 102 ? 11.652 -32.029 10.292 1.00 91.88 102 ARG A CA 1
ATOM 808 C C . ARG A 1 102 ? 10.329 -32.800 10.231 1.00 91.88 102 ARG A C 1
ATOM 810 O O . ARG A 1 102 ? 10.020 -33.493 11.192 1.00 91.88 102 ARG A O 1
ATOM 817 N N . LEU A 1 103 ? 9.557 -32.683 9.148 1.00 91.81 103 LEU A N 1
ATOM 818 C CA . LEU A 1 103 ? 8.300 -33.421 8.979 1.00 91.81 103 LEU A CA 1
ATOM 819 C C . LEU A 1 103 ? 8.509 -34.903 8.622 1.00 91.81 103 LEU A C 1
ATOM 821 O O . LEU A 1 103 ? 7.565 -35.680 8.724 1.00 91.81 103 LEU A O 1
ATOM 825 N N . TYR A 1 104 ? 9.710 -35.310 8.199 1.00 94.44 104 TYR A N 1
ATOM 826 C CA . TYR A 1 104 ? 9.995 -36.694 7.816 1.00 94.44 104 TYR A CA 1
ATOM 827 C C . TYR A 1 104 ? 10.380 -37.541 9.036 1.00 94.44 104 TYR A C 1
ATOM 829 O O . TYR A 1 104 ? 11.265 -37.168 9.803 1.00 94.44 104 TYR A O 1
ATOM 837 N N . GLU A 1 105 ? 9.779 -38.727 9.177 1.00 88.81 105 GLU A N 1
ATOM 838 C CA . GLU A 1 105 ? 10.073 -39.664 10.280 1.00 88.81 105 GLU A CA 1
ATOM 839 C C . GLU A 1 105 ? 11.509 -40.205 10.254 1.00 88.81 105 GLU A C 1
ATOM 841 O O . GLU A 1 105 ? 12.079 -40.552 11.288 1.00 88.81 105 GLU A O 1
ATOM 846 N N . LYS A 1 106 ? 12.119 -40.259 9.069 1.00 86.50 106 LYS A N 1
ATOM 847 C CA . LYS A 1 106 ? 13.525 -40.605 8.892 1.00 86.50 106 LYS A CA 1
ATOM 848 C C . LYS A 1 106 ? 14.147 -39.656 7.880 1.00 86.50 106 LYS A C 1
ATOM 850 O O . LYS A 1 106 ? 13.759 -39.644 6.715 1.00 86.50 106 LYS A O 1
ATOM 855 N N . LEU A 1 107 ? 15.141 -38.905 8.341 1.00 72.88 107 LEU A N 1
ATOM 856 C CA . LEU A 1 107 ? 16.069 -38.165 7.496 1.00 72.88 107 LEU A CA 1
ATOM 857 C C . LEU A 1 107 ? 17.359 -38.986 7.422 1.00 72.88 107 LEU A C 1
ATOM 859 O O . LEU A 1 107 ? 17.990 -39.226 8.450 1.00 72.88 107 LEU A O 1
ATOM 863 N N . SER A 1 108 ? 17.702 -39.493 6.241 1.00 68.50 108 SER A N 1
ATOM 864 C CA . SER A 1 108 ? 18.865 -40.353 6.004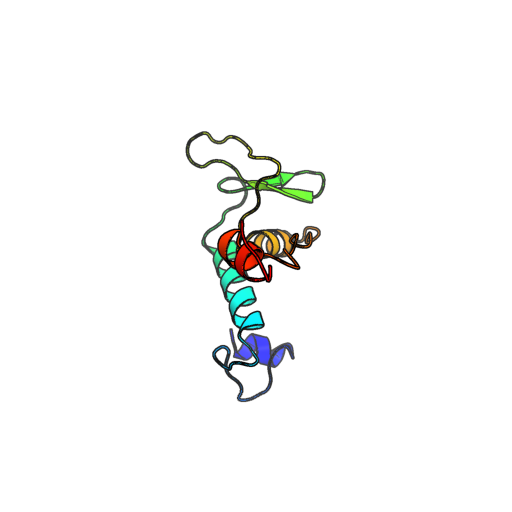 1.00 68.50 108 SER A CA 1
ATOM 865 C C . SER A 1 108 ? 19.508 -40.023 4.677 1.00 68.50 108 SER A C 1
ATOM 867 O O . SER A 1 108 ? 18.768 -39.608 3.762 1.00 68.50 108 SER A O 1
#

InterPro domains:
  IPR000185 Protein translocase subunit SecA [PR00906] (59-81)
  IPR000185 Protein translocase subunit SecA [PR00906] (96-108)
  IPR000185 Protein translocase subunit SecA [PTHR30612] (15-108)
  IPR011115 SecA DEAD-like, N-terminal [SM00957] (1-108)
  IPR011130 SecA, preprotein cross-linking domain [PF01043] (15-78)
  IPR011130 SecA, preprotein cross-linking domain [SM00958] (1-78)
  IPR014018 SecA motor DEAD [PS51196] (1-108)
  IPR027417 P-loop containing nucleoside triphosphate hydrolase [G3DSA:3.40.50.300] (91-108)
  IPR036670 SecA, preprotein cross-linking domain superfamily [SSF81767] (13-88)